Protein AF-A0AAX0S7Y3-F1 (afdb_monomer)

Mean predicted aligned error: 6.44 Å

InterPro domains:
  IPR025072 Fur-regulated basic protein A [PF13076] (12-46)

Radius of gyration: 11.92 Å; Cα contacts (8 Å, |Δi|>4): 23; chains: 1; bounding box: 36×15×28 Å

Structure (mmCIF, N/CA/C/O backbone):
data_AF-A0AAX0S7Y3-F1
#
_entry.id   AF-A0AAX0S7Y3-F1
#
loop_
_atom_site.group_PDB
_atom_site.id
_atom_site.type_symbol
_atom_site.label_atom_id
_atom_site.label_alt_id
_atom_site.label_comp_id
_atom_site.label_asym_id
_atom_site.label_entity_id
_atom_site.label_seq_id
_atom_site.pdbx_PDB_ins_code
_atom_site.Cartn_x
_atom_site.Cartn_y
_atom_site.Cartn_z
_atom_site.occupancy
_atom_site.B_iso_or_equiv
_atom_site.auth_seq_id
_atom_site.auth_comp_id
_atom_site.auth_asym_id
_atom_site.auth_atom_id
_atom_site.pdbx_PDB_model_num
ATOM 1 N N . MET A 1 1 ? 28.079 -3.378 -4.133 1.00 56.56 1 MET A N 1
ATOM 2 C CA . MET A 1 1 ? 27.097 -3.165 -3.041 1.00 56.56 1 MET A CA 1
ATOM 3 C C . MET A 1 1 ? 25.760 -2.521 -3.470 1.00 56.56 1 MET A C 1
ATOM 5 O O . MET A 1 1 ? 24.958 -2.209 -2.606 1.00 56.56 1 MET A O 1
ATOM 9 N N . GLY A 1 2 ? 25.429 -2.361 -4.764 1.00 62.69 2 GLY A N 1
ATOM 10 C CA . GLY A 1 2 ? 24.151 -1.729 -5.176 1.00 62.69 2 GLY A CA 1
ATOM 11 C C . GLY A 1 2 ? 22.915 -2.648 -5.204 1.00 62.69 2 GLY A C 1
ATOM 12 O O . GLY A 1 2 ? 21.783 -2.172 -5.254 1.00 62.69 2 GLY A O 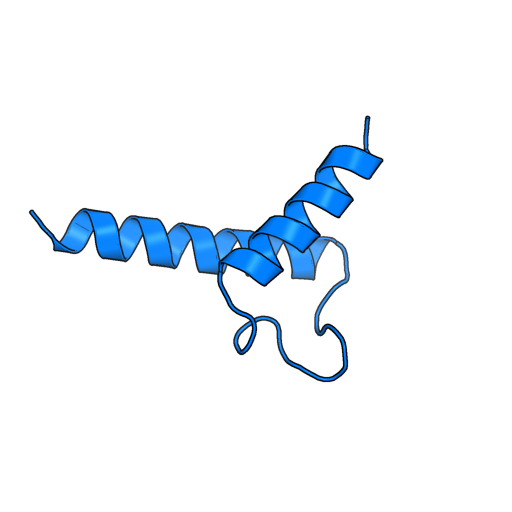1
ATOM 13 N N . LYS A 1 3 ? 23.110 -3.974 -5.167 1.00 74.88 3 LYS A N 1
ATOM 14 C CA . LYS A 1 3 ? 22.026 -4.962 -5.320 1.00 74.88 3 LYS A CA 1
ATOM 15 C C . LYS A 1 3 ? 21.147 -5.073 -4.067 1.00 74.88 3 LYS A C 1
ATOM 17 O O . LYS A 1 3 ? 19.938 -5.215 -4.189 1.00 74.88 3 LYS A O 1
ATOM 22 N N . LEU A 1 4 ? 21.746 -4.926 -2.881 1.00 79.25 4 LEU A N 1
ATOM 23 C CA . LEU A 1 4 ? 21.047 -4.946 -1.589 1.00 79.25 4 LEU A CA 1
ATOM 24 C C . LEU A 1 4 ? 20.035 -3.804 -1.466 1.00 79.25 4 LEU A C 1
ATOM 26 O O . LEU A 1 4 ? 18.900 -4.041 -1.070 1.00 79.25 4 LEU A O 1
ATOM 30 N N . LEU A 1 5 ? 20.415 -2.589 -1.877 1.00 77.44 5 LEU A N 1
ATOM 31 C CA . LEU A 1 5 ? 19.538 -1.419 -1.809 1.00 77.44 5 LEU A CA 1
ATOM 32 C C . LEU A 1 5 ? 18.332 -1.564 -2.747 1.00 77.44 5 LEU A C 1
ATOM 34 O O . LEU A 1 5 ? 17.197 -1.308 -2.353 1.00 77.44 5 LEU A O 1
ATOM 38 N N . ARG A 1 6 ? 18.573 -2.045 -3.976 1.00 79.19 6 ARG A N 1
ATOM 39 C CA . ARG A 1 6 ? 17.508 -2.345 -4.944 1.00 79.19 6 ARG A CA 1
ATOM 40 C C . ARG A 1 6 ? 16.561 -3.420 -4.405 1.00 79.19 6 ARG A C 1
ATOM 42 O O . ARG A 1 6 ? 15.349 -3.282 -4.533 1.00 79.19 6 ARG A O 1
ATOM 49 N N . ASN A 1 7 ? 17.106 -4.460 -3.774 1.00 85.38 7 ASN A N 1
ATOM 50 C CA . ASN A 1 7 ? 16.309 -5.542 -3.207 1.00 85.38 7 ASN A CA 1
ATOM 51 C C . 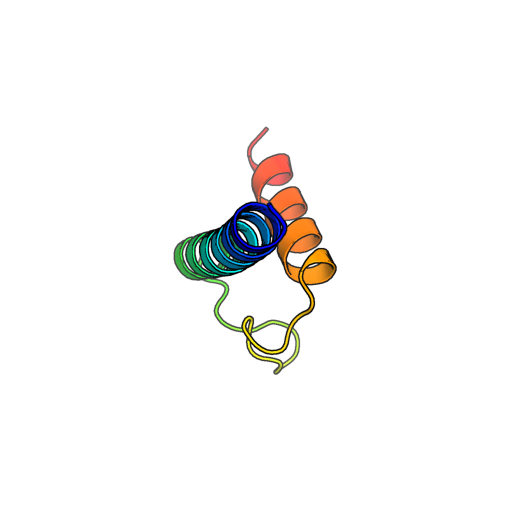ASN A 1 7 ? 15.475 -5.071 -2.011 1.00 85.38 7 ASN A C 1
ATOM 53 O O . ASN A 1 7 ? 14.304 -5.414 -1.915 1.00 85.38 7 ASN A O 1
ATOM 57 N N . ALA A 1 8 ? 16.049 -4.238 -1.139 1.00 85.31 8 ALA A N 1
ATOM 58 C CA . ALA A 1 8 ? 15.339 -3.638 -0.015 1.00 85.31 8 ALA A CA 1
ATOM 59 C C . ALA A 1 8 ? 14.194 -2.731 -0.487 1.00 85.31 8 ALA A C 1
ATOM 61 O O . ALA A 1 8 ? 13.091 -2.825 0.044 1.00 85.31 8 ALA A O 1
ATOM 62 N N . LEU A 1 9 ? 14.423 -1.909 -1.517 1.00 82.69 9 LEU A N 1
ATOM 63 C CA . LEU A 1 9 ? 13.389 -1.068 -2.130 1.00 82.69 9 LEU A CA 1
ATOM 64 C C . LEU A 1 9 ? 12.256 -1.902 -2.741 1.00 82.69 9 LEU A C 1
ATOM 66 O O . LEU A 1 9 ? 11.088 -1.629 -2.467 1.00 82.69 9 LEU A O 1
ATOM 70 N N . ASN A 1 10 ? 12.588 -2.950 -3.502 1.00 84.75 10 ASN A N 1
ATOM 71 C CA . ASN A 1 10 ? 11.587 -3.863 -4.056 1.00 84.75 10 ASN A CA 1
ATOM 72 C C . ASN A 1 10 ? 10.800 -4.583 -2.958 1.00 84.75 10 ASN A C 1
ATOM 74 O O . ASN A 1 10 ? 9.574 -4.614 -3.023 1.00 84.75 10 ASN A O 1
ATOM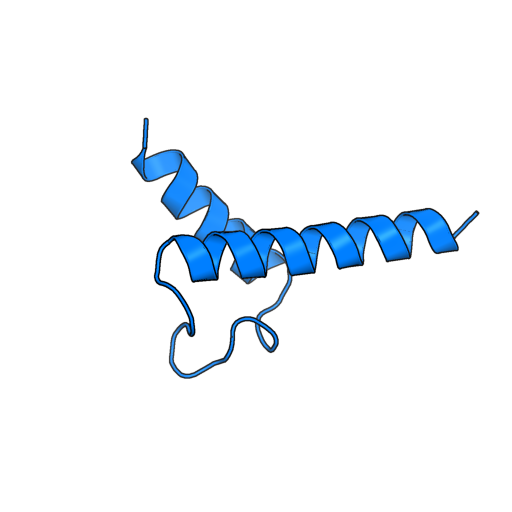 78 N N . ASN A 1 11 ? 11.474 -5.096 -1.923 1.00 87.94 11 ASN A N 1
ATOM 79 C CA . ASN A 1 11 ? 10.802 -5.717 -0.782 1.00 87.94 11 ASN A CA 1
ATOM 80 C C . ASN A 1 11 ? 9.862 -4.737 -0.088 1.00 87.94 11 ASN A C 1
ATOM 82 O O . ASN A 1 11 ? 8.749 -5.113 0.258 1.00 87.94 11 ASN A O 1
ATOM 86 N N . LYS A 1 12 ? 10.272 -3.475 0.077 1.00 87.31 12 LYS A N 1
ATOM 87 C CA . LYS A 1 12 ? 9.421 -2.441 0.670 1.00 87.31 12 LYS A CA 1
ATOM 88 C C . LYS A 1 12 ? 8.186 -2.177 -0.194 1.00 87.31 12 LYS A C 1
ATOM 90 O O . LYS A 1 12 ? 7.091 -2.087 0.351 1.00 87.31 12 LYS A O 1
ATOM 95 N N . LYS A 1 13 ? 8.339 -2.133 -1.526 1.00 85.38 13 LYS A N 1
ATOM 96 C CA . LYS A 1 13 ? 7.209 -1.988 -2.461 1.00 85.38 13 LYS A CA 1
ATOM 97 C C . LYS A 1 13 ? 6.226 -3.148 -2.317 1.00 85.38 13 LYS A C 1
ATOM 99 O O . LYS A 1 13 ? 5.046 -2.918 -2.083 1.00 85.38 13 LYS A O 1
ATOM 104 N N . VAL A 1 14 ? 6.720 -4.383 -2.399 1.00 86.75 14 VAL A N 1
ATOM 105 C CA . VAL A 1 14 ? 5.898 -5.599 -2.278 1.00 86.75 14 VAL A CA 1
ATOM 106 C C . VAL A 1 14 ? 5.229 -5.678 -0.905 1.00 86.75 14 VAL A C 1
ATOM 108 O O . VAL A 1 14 ? 4.054 -6.020 -0.818 1.00 86.75 14 VAL A O 1
ATOM 111 N N . PHE A 1 15 ? 5.938 -5.305 0.161 1.00 88.88 15 PHE A N 1
ATOM 112 C CA . PHE A 1 15 ? 5.397 -5.269 1.517 1.00 88.88 15 PHE A CA 1
ATOM 113 C C . PHE A 1 15 ? 4.226 -4.290 1.648 1.00 88.88 15 PHE A C 1
ATOM 115 O O . PHE A 1 15 ? 3.192 -4.656 2.203 1.00 88.88 15 PHE A O 1
ATOM 122 N N . LEU A 1 16 ? 4.359 -3.073 1.107 1.00 87.19 16 LEU A N 1
ATOM 123 C CA . LEU A 1 16 ? 3.281 -2.081 1.108 1.00 87.19 16 LEU A CA 1
ATOM 124 C C . LEU A 1 16 ? 2.075 -2.569 0.301 1.00 87.19 16 LEU A C 1
ATOM 126 O O . LEU A 1 16 ? 0.952 -2.478 0.784 1.00 87.19 16 LEU A O 1
ATOM 130 N N . ILE A 1 17 ? 2.305 -3.147 -0.882 1.00 86.81 17 ILE A N 1
ATOM 131 C CA . ILE A 1 17 ? 1.241 -3.723 -1.716 1.00 86.81 17 ILE A CA 1
ATOM 132 C C . ILE A 1 17 ? 0.492 -4.817 -0.947 1.00 86.81 17 ILE A C 1
ATOM 134 O O . ILE A 1 17 ? -0.730 -4.768 -0.866 1.00 86.81 17 ILE A O 1
ATOM 138 N N . ASN A 1 18 ? 1.205 -5.760 -0.323 1.00 88.50 18 ASN A N 1
ATOM 139 C CA . ASN A 1 18 ? 0.579 -6.823 0.467 1.00 88.50 18 ASN A CA 1
ATOM 140 C C . ASN A 1 18 ? -0.191 -6.285 1.676 1.00 88.50 18 ASN A C 1
ATOM 142 O O . ASN A 1 18 ? -1.280 -6.771 1.963 1.00 88.50 18 ASN A O 1
ATOM 146 N N . LYS A 1 19 ? 0.343 -5.279 2.379 1.00 87.69 19 LYS A N 1
ATOM 147 C CA . LYS A 1 19 ? -0.366 -4.615 3.482 1.00 87.69 19 LYS A CA 1
ATOM 148 C C . LYS A 1 19 ? -1.662 -3.969 3.001 1.00 87.69 19 LYS A C 1
ATOM 150 O O . LYS A 1 19 ? -2.690 -4.170 3.630 1.00 87.69 19 LYS A O 1
ATOM 155 N N . LEU A 1 20 ? -1.617 -3.237 1.889 1.00 85.81 20 LEU A N 1
ATOM 156 C CA . LEU A 1 20 ? -2.790 -2.584 1.305 1.00 85.81 20 LEU A CA 1
ATOM 157 C C . LEU A 1 20 ? -3.845 -3.612 0.883 1.00 85.81 20 LEU A C 1
ATOM 159 O O . LEU A 1 20 ? -5.008 -3.470 1.250 1.00 85.81 20 LEU A O 1
ATOM 163 N N . ILE A 1 21 ? -3.421 -4.693 0.225 1.00 86.25 21 ILE A N 1
ATOM 164 C CA . ILE A 1 21 ? -4.282 -5.830 -0.130 1.00 86.25 21 ILE A CA 1
ATOM 165 C C . ILE A 1 21 ? -4.934 -6.439 1.116 1.00 86.25 21 ILE A C 1
ATOM 167 O O . ILE A 1 21 ? -6.135 -6.697 1.114 1.00 86.25 21 ILE A O 1
ATOM 171 N N . ASN A 1 22 ? -4.164 -6.635 2.189 1.00 88.00 22 ASN A N 1
ATOM 172 C CA . ASN A 1 22 ? -4.658 -7.207 3.441 1.00 88.00 22 ASN A CA 1
ATOM 173 C C . ASN A 1 22 ? -5.676 -6.301 4.153 1.00 88.00 22 ASN A C 1
ATOM 175 O O . ASN A 1 22 ? -6.565 -6.794 4.837 1.00 88.00 22 ASN A O 1
ATOM 179 N N . GLU A 1 23 ? -5.573 -4.987 3.968 1.00 84.94 23 GLU A N 1
ATOM 180 C CA . GLU A 1 23 ? -6.559 -4.006 4.441 1.00 84.94 23 GLU A CA 1
ATOM 181 C C . GLU A 1 23 ? -7.784 -3.908 3.503 1.00 84.94 23 GLU A C 1
ATOM 183 O O . GLU A 1 23 ? -8.695 -3.121 3.743 1.00 84.94 23 GLU A O 1
ATOM 188 N N . GLY A 1 24 ? -7.835 -4.713 2.433 1.00 83.25 24 GLY A N 1
ATOM 189 C CA . GLY A 1 24 ? -8.935 -4.749 1.466 1.00 83.25 24 GLY A CA 1
ATOM 190 C C . GLY A 1 24 ? -8.800 -3.747 0.317 1.00 83.25 24 GLY A C 1
ATOM 191 O O . GLY A 1 24 ? -9.723 -3.595 -0.486 1.00 83.25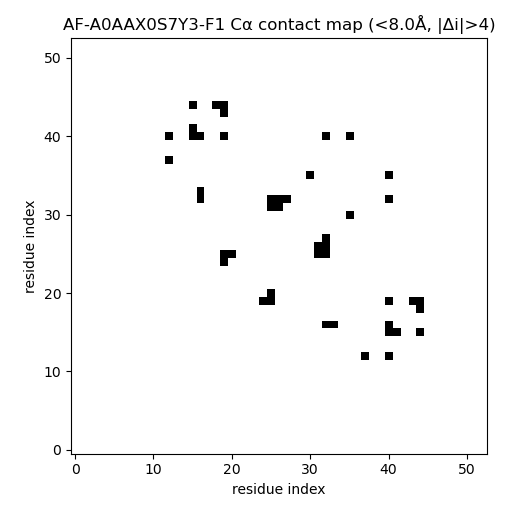 24 GLY A O 1
ATOM 192 N N . ILE A 1 25 ? -7.657 -3.071 0.201 1.00 82.25 25 ILE A N 1
ATOM 193 C CA . ILE A 1 25 ? -7.362 -2.134 -0.880 1.00 82.25 25 ILE A CA 1
ATOM 194 C C . ILE A 1 25 ? -6.587 -2.895 -1.945 1.00 82.25 25 ILE A C 1
ATOM 196 O O . ILE A 1 25 ? -5.411 -3.173 -1.769 1.00 82.25 25 ILE A O 1
ATOM 200 N N . TYR A 1 26 ? -7.239 -3.222 -3.060 1.00 79.75 26 TYR A N 1
ATOM 201 C CA . TYR A 1 26 ? -6.628 -3.949 -4.188 1.00 79.75 26 TYR A CA 1
ATOM 202 C C . TYR A 1 26 ? -6.254 -3.032 -5.363 1.00 79.75 26 TYR A C 1
ATOM 204 O O . TYR A 1 26 ? -5.382 -3.345 -6.176 1.00 79.75 26 TYR A O 1
ATOM 212 N N . LYS A 1 27 ? -6.943 -1.895 -5.469 1.00 78.19 27 LYS A N 1
ATOM 213 C CA . LYS A 1 27 ? -6.784 -0.878 -6.510 1.00 78.19 27 LYS A CA 1
ATOM 214 C C . LYS A 1 27 ? -7.240 0.467 -5.959 1.00 78.19 27 LYS A C 1
ATOM 216 O O . LYS A 1 27 ? -8.176 0.514 -5.162 1.00 78.19 27 LYS A O 1
ATOM 221 N N . LYS A 1 28 ? -6.605 1.547 -6.402 1.00 74.50 28 LYS A N 1
ATOM 222 C CA . LYS A 1 28 ? -6.981 2.921 -6.047 1.00 74.50 28 LYS A CA 1
ATOM 223 C C . LYS A 1 28 ? -7.225 3.681 -7.343 1.00 74.50 28 LYS A C 1
ATOM 225 O O . LYS A 1 28 ? -6.395 3.615 -8.242 1.00 74.50 28 LYS A O 1
ATOM 230 N N . ASN A 1 29 ? -8.370 4.353 -7.459 1.00 66.94 29 ASN A N 1
ATOM 231 C CA . ASN A 1 29 ? -8.765 5.103 -8.660 1.00 66.94 29 ASN A CA 1
ATOM 232 C C . ASN A 1 29 ? -8.626 4.315 -9.979 1.00 66.94 29 ASN A C 1
ATOM 234 O O . ASN A 1 29 ? -8.084 4.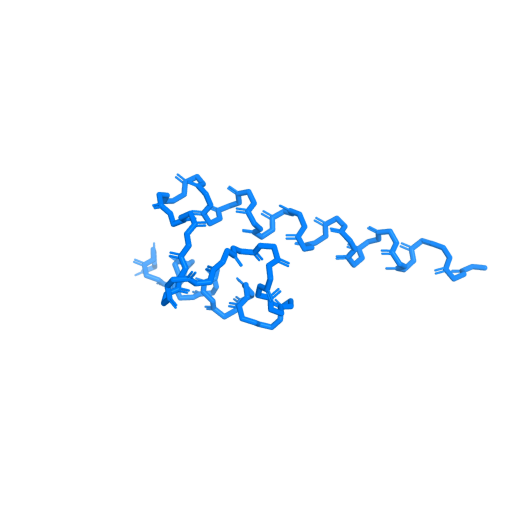826 -10.950 1.00 66.94 29 ASN A O 1
ATOM 238 N N . ASN A 1 30 ? -9.099 3.064 -10.022 1.00 73.38 30 ASN A N 1
ATOM 239 C CA . ASN A 1 30 ? -8.952 2.157 -11.175 1.00 73.38 30 ASN A CA 1
ATOM 240 C C . ASN A 1 30 ? -7.516 1.743 -11.547 1.00 73.38 30 ASN A C 1
ATOM 242 O O . ASN A 1 30 ? -7.359 0.902 -12.427 1.00 73.38 30 ASN A O 1
ATOM 246 N N . THR A 1 31 ? -6.496 2.228 -10.843 1.00 78.75 31 THR A N 1
ATOM 247 C CA . THR A 1 31 ? -5.102 1.832 -11.046 1.00 78.75 31 THR A CA 1
ATOM 248 C C . THR A 1 31 ? -4.721 0.723 -10.067 1.00 78.75 31 THR A C 1
ATOM 250 O O . THR A 1 31 ? -5.031 0.780 -8.869 1.00 78.75 31 THR A O 1
ATOM 253 N N . HIS A 1 32 ? -4.051 -0.316 -10.566 1.00 81.00 32 HIS A N 1
ATOM 254 C CA . HIS A 1 32 ? -3.557 -1.405 -9.725 1.00 81.00 32 HIS A CA 1
ATOM 255 C C . HIS A 1 32 ? -2.435 -0.914 -8.798 1.00 81.00 32 HIS A C 1
ATOM 257 O O . HIS A 1 32 ? -1.618 -0.079 -9.176 1.00 81.00 32 HIS A O 1
ATOM 263 N N . LEU A 1 33 ? -2.328 -1.482 -7.592 1.00 80.19 33 LEU A N 1
ATOM 264 C CA . LEU A 1 33 ? -1.249 -1.160 -6.635 1.00 80.19 33 LEU A CA 1
ATOM 26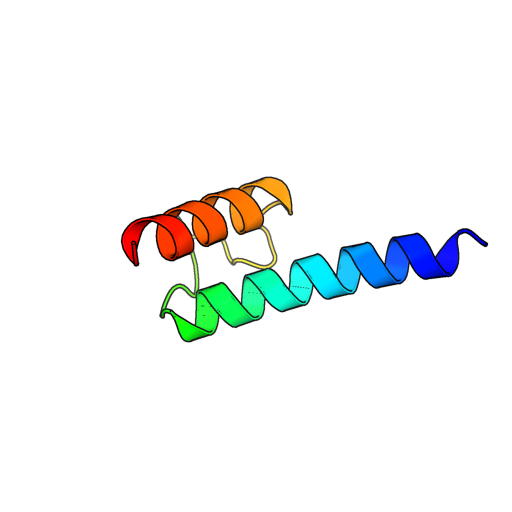5 C C . LEU A 1 33 ? 0.157 -1.350 -7.217 1.00 80.19 33 LEU A C 1
ATOM 267 O O . LEU A 1 33 ? 1.096 -0.661 -6.830 1.00 80.19 33 LEU A O 1
ATOM 271 N N . PHE A 1 34 ? 0.305 -2.275 -8.164 1.00 77.44 34 PHE A N 1
ATOM 272 C CA . PHE A 1 34 ? 1.563 -2.498 -8.870 1.00 77.44 34 PHE A CA 1
ATOM 273 C C . PHE A 1 34 ? 1.939 -1.339 -9.801 1.00 77.44 34 PHE A C 1
ATOM 275 O O . PHE A 1 34 ? 3.128 -1.041 -9.944 1.00 77.44 34 PHE A O 1
ATOM 282 N N . GLU A 1 35 ? 0.935 -0.676 -10.377 1.00 81.38 35 GLU A N 1
ATOM 283 C CA . GLU A 1 35 ? 1.091 0.505 -11.230 1.00 81.38 35 GLU A CA 1
ATOM 284 C C . GLU A 1 35 ? 1.241 1.797 -10.419 1.00 81.38 35 GLU A C 1
ATOM 286 O O . GLU A 1 35 ? 1.772 2.784 -10.921 1.00 81.38 35 GLU A O 1
ATOM 291 N N . MET A 1 36 ? 0.858 1.784 -9.139 1.00 81.44 36 MET A N 1
ATOM 292 C CA . MET A 1 36 ? 1.139 2.884 -8.220 1.00 81.44 36 MET A CA 1
ATOM 293 C C . MET A 1 36 ? 2.639 3.039 -7.934 1.00 81.44 36 MET A C 1
ATOM 295 O O . MET A 1 36 ? 3.436 2.081 -7.918 1.00 81.44 36 MET A O 1
ATOM 299 N N . THR A 1 37 ? 3.036 4.287 -7.681 1.00 83.12 37 THR A N 1
ATOM 300 C CA . THR A 1 37 ? 4.405 4.604 -7.278 1.00 83.12 37 THR A CA 1
ATOM 301 C C . THR A 1 37 ? 4.659 4.162 -5.836 1.00 83.12 37 THR A C 1
ATOM 303 O O . THR A 1 37 ? 3.732 3.932 -5.059 1.00 83.12 37 THR A O 1
ATOM 306 N N . LEU A 1 38 ? 5.936 4.010 -5.461 1.00 82.12 38 LEU A N 1
ATOM 307 C CA . LEU A 1 38 ? 6.290 3.660 -4.081 1.00 82.12 38 LEU A CA 1
ATOM 308 C C . LEU A 1 38 ? 5.724 4.690 -3.092 1.00 82.12 38 LEU A C 1
ATOM 310 O O . LEU A 1 38 ? 5.227 4.295 -2.046 1.00 82.12 38 LEU A O 1
ATOM 314 N N . SER A 1 39 ? 5.772 5.975 -3.458 1.00 83.31 39 SER A N 1
ATOM 315 C CA . SER A 1 39 ? 5.265 7.086 -2.654 1.00 83.31 39 SER A CA 1
ATOM 316 C C . SER A 1 39 ? 3.759 6.987 -2.430 1.00 83.31 39 SER A C 1
ATOM 318 O O . SER A 1 39 ? 3.331 7.098 -1.287 1.00 83.31 39 SER A O 1
ATOM 320 N N . ASP A 1 40 ? 2.974 6.689 -3.474 1.00 84.81 40 ASP A N 1
ATOM 321 C CA . ASP A 1 40 ? 1.523 6.479 -3.347 1.00 84.81 40 ASP A CA 1
ATOM 322 C C . ASP A 1 40 ? 1.205 5.344 -2.371 1.00 84.81 40 ASP A C 1
ATOM 324 O O . ASP A 1 40 ? 0.401 5.503 -1.456 1.00 84.81 40 ASP A O 1
ATOM 328 N N . LEU A 1 41 ? 1.878 4.199 -2.531 1.00 85.94 41 LEU A N 1
ATOM 329 C CA . LEU A 1 41 ? 1.705 3.044 -1.648 1.00 85.94 41 LEU A CA 1
ATOM 330 C C . LEU A 1 41 ? 2.071 3.384 -0.197 1.00 85.94 41 LEU A C 1
ATOM 332 O O . LEU A 1 41 ? 1.414 2.926 0.735 1.00 85.94 41 LEU A O 1
ATOM 336 N N . GLN A 1 42 ? 3.123 4.180 -0.001 1.00 85.75 42 GLN A N 1
ATOM 337 C CA . GLN A 1 42 ? 3.576 4.617 1.317 1.00 85.75 42 GLN A CA 1
ATOM 338 C C . GLN A 1 42 ? 2.593 5.588 1.967 1.00 85.75 42 GLN A C 1
ATOM 340 O O . GLN A 1 42 ? 2.342 5.481 3.164 1.00 85.75 42 GLN A O 1
ATOM 345 N N . GLU A 1 43 ? 2.036 6.514 1.192 1.00 86.69 43 GLU A N 1
ATOM 346 C CA . GLU A 1 43 ? 1.063 7.490 1.669 1.00 86.69 43 GLU A CA 1
ATOM 347 C C . GLU A 1 43 ? -0.239 6.801 2.087 1.00 86.69 43 GLU A C 1
ATOM 349 O O . GLU A 1 43 ? -0.750 7.057 3.176 1.00 86.69 43 GLU A O 1
ATOM 354 N N . GLU A 1 44 ? -0.736 5.863 1.277 1.00 83.56 44 GLU A N 1
ATOM 355 C CA . GLU A 1 44 ? -1.909 5.059 1.630 1.00 83.56 44 GLU A CA 1
ATOM 356 C C . GLU A 1 44 ? -1.650 4.204 2.866 1.00 83.56 44 GLU A C 1
ATOM 358 O O . GLU A 1 44 ? -2.469 4.175 3.782 1.00 83.56 44 GLU A O 1
ATOM 363 N N . TYR A 1 45 ? -0.486 3.561 2.939 1.00 85.06 45 TYR A N 1
ATOM 364 C CA . TYR A 1 45 ? -0.104 2.799 4.120 1.00 85.06 4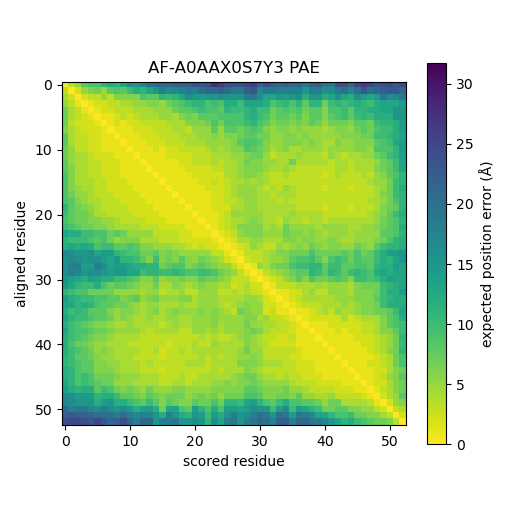5 TYR A CA 1
ATOM 365 C C . TYR A 1 45 ? -0.038 3.673 5.377 1.00 85.06 45 TYR A C 1
ATOM 367 O O . TYR A 1 45 ? -0.548 3.273 6.423 1.00 85.06 45 TYR A O 1
ATOM 375 N N . ASN A 1 46 ? 0.542 4.873 5.28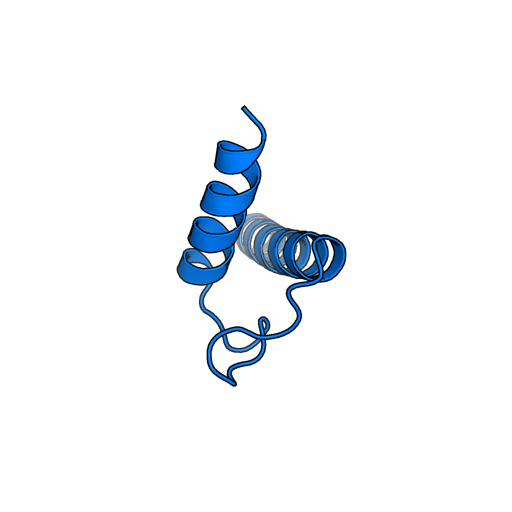2 1.00 86.00 46 ASN A N 1
ATOM 376 C CA . ASN A 1 46 ? 0.585 5.823 6.390 1.00 86.00 46 ASN A CA 1
ATOM 377 C C . ASN A 1 46 ? -0.818 6.258 6.807 1.00 86.00 46 ASN A C 1
ATOM 379 O O . ASN A 1 46 ? -1.101 6.241 7.997 1.00 86.00 46 ASN A O 1
ATOM 383 N N . LYS A 1 47 ? -1.717 6.566 5.864 1.00 84.56 47 LYS A N 1
ATOM 384 C CA . LYS A 1 47 ? -3.114 6.907 6.182 1.00 84.56 47 LYS A CA 1
ATOM 385 C C . LYS A 1 47 ? -3.814 5.793 6.949 1.00 84.56 47 LYS A C 1
ATOM 387 O O . LYS A 1 47 ? -4.558 6.076 7.876 1.00 84.56 47 LYS A O 1
ATOM 392 N N . ILE A 1 48 ? -3.584 4.535 6.579 1.00 82.75 48 ILE A N 1
ATOM 393 C CA . ILE A 1 48 ? -4.192 3.383 7.260 1.00 82.75 48 ILE A CA 1
ATOM 394 C C . ILE A 1 48 ? -3.561 3.159 8.636 1.00 82.75 48 ILE A C 1
ATOM 396 O O . ILE A 1 48 ? -4.264 2.857 9.597 1.00 82.75 48 ILE A O 1
ATOM 400 N N . SER A 1 49 ? -2.240 3.318 8.737 1.00 75.94 49 SER A N 1
ATOM 401 C CA . SER A 1 49 ? -1.506 3.171 9.994 1.00 75.94 49 SER A CA 1
ATOM 402 C C . SER A 1 49 ? -1.854 4.268 11.001 1.00 75.94 49 SER A C 1
ATOM 404 O O . SER A 1 49 ? -1.926 3.981 12.191 1.00 75.94 49 SER A O 1
ATOM 406 N N . ASP A 1 50 ? -2.068 5.496 10.532 1.00 71.62 50 ASP A N 1
ATOM 407 C CA . ASP A 1 50 ? -2.427 6.661 11.345 1.00 71.62 50 ASP A CA 1
ATOM 408 C C . ASP A 1 50 ? -3.872 6.566 11.856 1.00 71.62 50 ASP A C 1
ATOM 410 O O . ASP A 1 50 ? -4.147 6.824 13.021 1.00 71.62 50 ASP A O 1
ATOM 414 N N . LYS A 1 51 ? -4.786 6.033 11.034 1.00 59.75 51 LYS A N 1
ATOM 415 C CA . LYS A 1 51 ? -6.195 5.805 11.403 1.00 59.75 51 LYS A CA 1
ATOM 416 C C . LYS A 1 51 ? -6.404 4.765 12.513 1.00 59.75 51 LYS A C 1
ATOM 418 O O . LYS A 1 51 ? -7.539 4.555 12.937 1.00 59.75 51 LYS A O 1
ATOM 423 N N . LYS A 1 52 ? -5.343 4.067 12.926 1.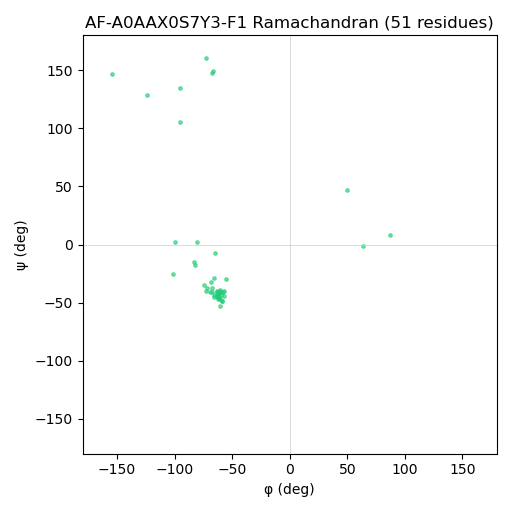00 55.97 52 LYS A N 1
ATOM 424 C CA . LYS A 1 52 ? -5.361 3.034 13.970 1.00 55.97 52 LYS A CA 1
ATOM 425 C C . LYS A 1 52 ? -4.870 3.548 15.332 1.00 55.97 52 LYS A C 1
ATOM 427 O O . LYS A 1 52 ? -4.795 2.733 16.252 1.00 55.97 52 LYS A O 1
ATOM 432 N N . SER A 1 53 ? -4.525 4.837 15.448 1.00 46.75 53 SER A N 1
ATOM 433 C CA . SER A 1 53 ? -4.081 5.483 16.693 1.00 46.75 53 SER A CA 1
ATOM 434 C C . SER A 1 53 ? -5.156 6.331 17.362 1.00 46.75 53 SER A C 1
ATOM 436 O O . SER A 1 53 ? -6.104 6.769 16.674 1.00 46.75 53 SER A O 1
#

Secondary structure (DSSP, 8-state):
-HHHHHHHHHHHHHHHHHHHHHTT--EETTEETTTS-HHHHHHHHHHHHHTT-

Foldseek 3Di:
DVVVVVVVLVVLLVVLQVVCVVVVNQADPPHGSVRDDSVVSVVVVVVVVVVVD

Organism: NCBI:txid421767

Solvent-accessible surface area (backbone atoms only — not comparable to full-atom values): 3147 Å² total; per-residue (Å²): 127,69,63,63,58,54,49,52,53,50,49,51,45,53,50,39,45,51,51,37,41,74,75,70,46,68,56,59,93,92,39,45,57,83,77,46,52,66,63,56,44,49,52,54,49,47,56,58,59,56,71,74,109

Sequence (53 aa):
MGKLLRNALNNKKVFLINKLINEGIYKKNNTHLFEMTLSDLQEEYNKISDKKS

pLDDT: mean 80.03, std 9.06, range [46.75, 88.88]